Protein AF-A0A2G2Z8S6-F1 (afdb_monomer_lite)

InterPro domains:
  IPR013210 Leucine-rich repeat-containing N-terminal, plant-type [PF08263] (13-56)
  IPR032675 Leucine-rich repeat domain superfamily [G3DSA:3.80.10.10] (8-82)
  IPR046956 Receptor-like protein 23-like [PTHR48063] (10-79)

Radius of gyration: 18.51 Å; chains: 1; bounding box: 35×44×59 Å

Secondary structure (DSSP, 8-state):
-------TTS--HHHHHHHHHHHHHHHHHSSS--TTTTTTSSTT--GGGSTTEEE-TTT--EEEE-----------GGGGGG---

pLDDT: mean 71.89, std 15.33, range [36.75, 93.0]

St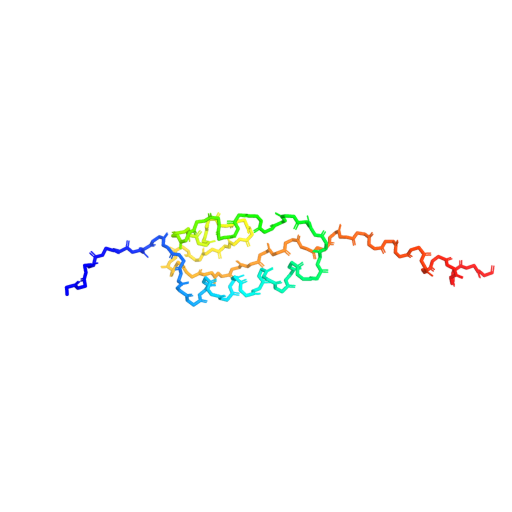ructure (mmCIF, N/CA/C/O backbone):
data_AF-A0A2G2Z8S6-F1
#
_entry.id   AF-A0A2G2Z8S6-F1
#
loop_
_atom_site.group_PDB
_atom_site.id
_atom_site.type_symbol
_atom_site.label_atom_id
_atom_site.label_alt_id
_atom_site.label_comp_id
_atom_site.label_asym_id
_atom_site.label_entity_id
_atom_site.label_seq_id
_atom_site.pdbx_PDB_ins_code
_atom_site.Cartn_x
_atom_site.Cartn_y
_atom_site.Cartn_z
_atom_site.occupancy
_atom_site.B_iso_or_equiv
_atom_site.auth_seq_id
_atom_site.auth_comp_id
_atom_site.auth_asym_id
_atom_site.auth_atom_id
_atom_site.pdbx_PDB_model_num
ATOM 1 N N . MET A 1 1 ? -0.229 17.972 22.851 1.00 36.75 1 MET A N 1
ATOM 2 C CA . MET A 1 1 ? -1.591 17.983 22.280 1.00 36.75 1 MET A CA 1
ATOM 3 C C . MET A 1 1 ? -1.533 17.159 21.003 1.00 36.75 1 MET A C 1
ATOM 5 O O . MET A 1 1 ? -1.091 17.663 19.983 1.00 36.75 1 MET A O 1
ATOM 9 N N . ALA A 1 2 ? -1.793 15.853 21.108 1.00 42.16 2 ALA A N 1
ATOM 10 C CA . ALA A 1 2 ? -1.861 14.963 19.953 1.00 42.16 2 ALA A CA 1
ATOM 11 C C . ALA A 1 2 ? -3.308 15.000 19.466 1.00 42.16 2 ALA A C 1
ATOM 13 O O . ALA A 1 2 ? -4.202 14.447 20.105 1.00 42.16 2 ALA A O 1
ATOM 14 N N . ASN A 1 3 ? -3.546 15.765 18.408 1.00 47.47 3 ASN A N 1
ATOM 15 C CA . ASN A 1 3 ? -4.883 15.979 17.881 1.00 47.47 3 ASN A CA 1
ATOM 16 C C . ASN A 1 3 ? -5.254 14.719 17.106 1.00 47.47 3 ASN A C 1
ATOM 18 O O . ASN A 1 3 ? -4.783 14.507 15.990 1.00 47.47 3 ASN A O 1
ATOM 22 N N . GLY A 1 4 ? -6.052 13.865 17.743 1.00 56.78 4 GLY A N 1
ATOM 23 C CA . GLY A 1 4 ? -6.710 12.750 17.090 1.00 56.78 4 GLY A CA 1
ATOM 24 C C . GLY A 1 4 ? -7.506 13.255 15.894 1.00 56.78 4 GLY A C 1
ATOM 25 O O . GLY A 1 4 ? -8.544 13.889 16.051 1.00 56.78 4 GLY A O 1
ATOM 26 N N . TRP A 1 5 ? -7.010 12.958 14.701 1.00 54.16 5 TRP A N 1
ATOM 27 C CA . TRP A 1 5 ? -7.813 12.922 13.495 1.00 54.16 5 TRP A CA 1
ATOM 28 C C . TRP A 1 5 ? -7.497 11.605 12.804 1.00 54.16 5 TRP A C 1
ATOM 30 O O . TRP A 1 5 ? -6.374 11.360 12.366 1.00 54.16 5 TRP A O 1
ATOM 40 N N . TRP A 1 6 ? -8.487 10.719 12.804 1.00 56.88 6 TRP A N 1
ATOM 41 C CA . TRP A 1 6 ? -8.419 9.396 12.213 1.00 56.88 6 TRP A CA 1
ATOM 42 C C . TRP A 1 6 ? -7.950 9.450 10.761 1.00 56.88 6 TRP A C 1
ATOM 44 O O . TRP A 1 6 ? -8.679 9.880 9.872 1.00 56.88 6 TRP A O 1
ATOM 54 N N . CYS A 1 7 ? -6.787 8.870 10.507 1.00 60.56 7 CYS A N 1
ATOM 55 C CA . CYS A 1 7 ? -6.462 8.309 9.207 1.00 60.56 7 CYS A CA 1
ATOM 56 C C . CYS A 1 7 ? -6.990 6.861 9.163 1.00 60.56 7 CYS A C 1
ATOM 58 O O . CYS A 1 7 ? -6.226 5.910 9.078 1.00 60.56 7 CYS A O 1
ATOM 60 N N . CYS A 1 8 ? -8.313 6.665 9.257 1.00 58.56 8 CYS A N 1
ATOM 61 C CA . CYS A 1 8 ? -8.923 5.345 8.998 1.00 58.56 8 CYS A CA 1
ATOM 62 C C . CYS A 1 8 ? -8.927 5.001 7.485 1.00 58.56 8 CYS A C 1
ATOM 64 O O . CYS A 1 8 ? -9.312 3.909 7.073 1.00 58.56 8 CYS A O 1
ATOM 66 N N . TYR A 1 9 ? -8.459 5.945 6.661 1.00 59.09 9 TYR A N 1
ATOM 67 C CA . TYR A 1 9 ? -8.339 5.865 5.205 1.00 59.09 9 TYR A CA 1
ATOM 68 C C . TYR A 1 9 ? -6.942 6.260 4.715 1.00 59.09 9 TYR A C 1
ATOM 70 O O . TYR A 1 9 ? -6.806 6.782 3.620 1.00 59.09 9 TYR A O 1
ATOM 78 N N . CYS A 1 10 ? -5.905 6.082 5.531 1.00 69.31 10 CYS A N 1
ATOM 79 C CA . CYS A 1 10 ? -4.530 6.299 5.090 1.00 69.31 10 CYS A CA 1
ATOM 80 C C . CYS A 1 10 ? -3.789 4.970 5.170 1.00 69.31 10 CYS A C 1
ATOM 82 O O . CYS A 1 10 ? -4.129 4.116 5.992 1.00 69.31 10 CYS A O 1
ATOM 84 N N . CYS A 1 11 ? -2.776 4.807 4.324 1.00 78.62 11 CYS A N 1
ATOM 85 C CA . CYS A 1 11 ? -1.919 3.636 4.394 1.00 78.62 11 CYS A CA 1
ATOM 86 C C . CYS A 1 11 ? -1.300 3.514 5.791 1.00 78.62 11 CYS A C 1
ATOM 88 O O . CYS A 1 11 ? -0.898 4.524 6.379 1.00 78.62 11 CYS A O 1
ATOM 90 N N . TRP A 1 12 ? -1.162 2.292 6.302 1.00 83.06 12 TRP A N 1
ATOM 91 C CA . TRP A 1 12 ? -0.374 2.066 7.510 1.00 83.06 12 TRP A CA 1
ATOM 92 C C . TRP A 1 12 ? 1.066 2.517 7.270 1.00 83.06 12 TRP A C 1
ATOM 94 O O . TRP A 1 12 ? 1.617 2.293 6.191 1.00 83.06 12 TRP A O 1
ATOM 104 N N . ASN A 1 13 ? 1.696 3.137 8.268 1.00 83.56 13 ASN A N 1
ATOM 105 C CA . ASN A 1 13 ? 3.055 3.662 8.113 1.00 83.56 13 ASN A CA 1
ATOM 106 C C . ASN A 1 13 ? 4.048 2.562 7.715 1.00 83.56 13 ASN A C 1
ATOM 108 O O . ASN A 1 13 ? 4.918 2.789 6.871 1.00 83.56 13 ASN A O 1
ATOM 112 N N . GLU A 1 14 ? 3.896 1.364 8.282 1.00 87.50 14 GLU A N 1
ATOM 113 C CA . GLU A 1 14 ? 4.739 0.212 7.968 1.00 87.50 14 GLU A CA 1
ATOM 114 C C . GLU A 1 14 ? 4.514 -0.267 6.529 1.00 87.50 14 GLU A C 1
ATOM 116 O O . GLU A 1 14 ? 5.477 -0.488 5.796 1.00 87.50 14 GLU A O 1
ATOM 121 N N . GLU A 1 15 ? 3.253 -0.375 6.101 1.00 89.12 15 GLU A N 1
ATOM 122 C CA . GLU A 1 15 ? 2.893 -0.808 4.745 1.00 89.12 15 GLU A CA 1
ATOM 123 C C . GLU A 1 15 ? 3.370 0.208 3.706 1.00 89.12 15 GLU A C 1
ATOM 125 O O . GLU A 1 15 ? 4.019 -0.160 2.731 1.00 89.12 15 GLU A O 1
ATOM 130 N N . ARG A 1 16 ? 3.158 1.503 3.959 1.00 88.31 16 ARG A N 1
ATOM 131 C CA . ARG A 1 16 ? 3.642 2.586 3.100 1.00 88.31 16 ARG A CA 1
ATOM 132 C C . ARG A 1 16 ? 5.155 2.538 2.950 1.00 88.31 16 ARG A C 1
ATOM 134 O O . ARG A 1 16 ? 5.662 2.625 1.837 1.00 88.31 16 ARG A O 1
ATOM 141 N N . THR A 1 17 ? 5.876 2.389 4.058 1.00 88.81 17 THR A N 1
ATOM 142 C CA . THR A 1 17 ? 7.343 2.331 4.041 1.00 88.81 17 THR A CA 1
ATOM 143 C C . THR A 1 17 ? 7.833 1.135 3.228 1.00 88.81 17 THR A C 1
ATOM 145 O O . THR A 1 17 ? 8.689 1.304 2.359 1.00 88.81 17 THR A O 1
ATOM 148 N N . ALA A 1 18 ? 7.254 -0.049 3.447 1.00 90.75 18 ALA A N 1
ATOM 149 C CA . ALA A 1 18 ? 7.607 -1.257 2.707 1.00 90.75 18 ALA A CA 1
ATOM 150 C C . ALA A 1 18 ? 7.319 -1.123 1.199 1.00 90.75 18 ALA A C 1
ATOM 152 O O . ALA A 1 18 ? 8.171 -1.449 0.373 1.00 90.75 18 ALA A O 1
ATOM 153 N N . LEU A 1 19 ? 6.156 -0.580 0.825 1.00 89.31 19 LEU A N 1
ATOM 154 C CA . LEU A 1 19 ? 5.772 -0.378 -0.575 1.00 89.31 19 LEU A CA 1
ATOM 155 C C . LEU A 1 19 ? 6.669 0.652 -1.280 1.00 89.31 19 LEU A C 1
ATOM 157 O O . LEU A 1 19 ? 7.049 0.457 -2.433 1.00 89.31 19 LEU A O 1
ATOM 161 N N . MET A 1 20 ? 7.076 1.723 -0.596 1.00 88.50 20 MET A N 1
ATOM 162 C CA . MET A 1 20 ? 8.007 2.705 -1.166 1.00 88.50 20 MET A CA 1
ATOM 163 C C . MET A 1 20 ? 9.413 2.122 -1.369 1.00 88.50 20 MET A C 1
ATOM 165 O O . MET A 1 20 ? 10.051 2.411 -2.383 1.00 88.50 20 MET A O 1
ATOM 169 N N . GLN A 1 21 ? 9.887 1.273 -0.450 1.00 88.94 21 GLN A N 1
ATOM 170 C CA . GLN A 1 21 ? 11.146 0.536 -0.627 1.00 88.94 21 GLN A CA 1
ATOM 171 C C . GLN A 1 21 ? 11.071 -0.418 -1.825 1.00 88.94 21 GLN A C 1
ATOM 173 O O . GLN A 1 21 ? 11.988 -0.452 -2.645 1.00 88.94 21 GLN A O 1
ATOM 178 N N . LEU A 1 22 ? 9.955 -1.137 -1.969 1.00 87.38 22 LEU A N 1
ATOM 179 C CA . LEU A 1 22 ? 9.721 -2.022 -3.106 1.00 87.38 22 LEU A CA 1
ATOM 180 C C . LEU A 1 22 ? 9.684 -1.252 -4.437 1.00 87.38 22 LEU A C 1
ATOM 182 O O . LEU A 1 22 ? 10.344 -1.658 -5.392 1.00 87.38 22 LEU A O 1
ATOM 186 N N . LYS A 1 23 ? 8.991 -0.105 -4.491 1.00 84.44 23 LYS A N 1
ATOM 187 C CA . LYS A 1 23 ? 8.966 0.783 -5.667 1.00 84.44 23 LYS A CA 1
ATOM 188 C C . LYS A 1 23 ? 10.375 1.190 -6.101 1.00 84.44 23 LYS A C 1
ATOM 190 O O . LYS A 1 23 ? 10.689 1.142 -7.288 1.00 84.44 23 LYS A O 1
ATOM 195 N N . ALA A 1 24 ? 11.228 1.580 -5.151 1.00 83.44 24 ALA A N 1
ATOM 196 C CA . ALA A 1 24 ? 12.608 1.970 -5.439 1.00 83.44 24 ALA A CA 1
ATOM 197 C C . ALA A 1 24 ? 13.432 0.806 -6.017 1.00 83.44 24 ALA A C 1
ATOM 199 O O . ALA A 1 24 ? 14.187 1.004 -6.966 1.00 83.44 24 ALA A O 1
ATOM 200 N N . TYR A 1 25 ? 13.247 -0.406 -5.485 1.00 82.31 25 TYR A N 1
ATOM 201 C CA . TYR A 1 25 ? 13.910 -1.611 -5.986 1.00 82.31 25 TYR A CA 1
ATOM 202 C C . TYR A 1 25 ? 13.474 -1.965 -7.416 1.00 82.31 25 TYR A C 1
ATOM 204 O O . TYR A 1 25 ? 14.313 -2.243 -8.270 1.00 82.31 25 TYR A O 1
ATOM 212 N N . ILE A 1 26 ? 12.174 -1.890 -7.707 1.00 77.56 26 ILE A N 1
ATOM 213 C CA . ILE A 1 26 ? 11.635 -2.186 -9.043 1.00 77.56 26 ILE A CA 1
ATOM 214 C C . ILE A 1 26 ? 12.100 -1.143 -10.065 1.00 77.56 26 ILE A C 1
ATOM 216 O O . ILE A 1 26 ? 12.556 -1.518 -11.143 1.00 77.56 26 ILE A O 1
ATOM 220 N N .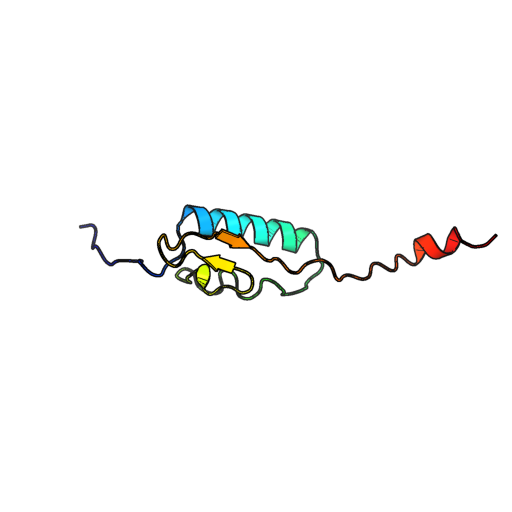 LYS A 1 27 ? 12.069 0.152 -9.715 1.00 73.06 27 LYS A N 1
ATOM 221 C CA . LYS A 1 27 ? 12.557 1.237 -10.586 1.00 73.06 27 LYS A CA 1
ATOM 222 C C . LYS A 1 27 ? 14.043 1.094 -10.927 1.00 73.06 27 LYS A C 1
ATOM 224 O O . LYS A 1 27 ? 14.470 1.490 -12.003 1.00 73.06 27 LYS A O 1
ATOM 229 N N . TYR A 1 28 ? 14.839 0.529 -10.021 1.00 65.81 28 TYR A N 1
ATOM 230 C CA . TYR A 1 28 ? 16.236 0.212 -10.308 1.00 65.81 28 TYR A CA 1
ATOM 231 C C . TYR A 1 28 ? 16.384 -0.935 -11.327 1.00 65.81 28 TYR A C 1
ATOM 233 O O . TYR A 1 28 ? 17.358 -0.967 -12.074 1.00 65.81 28 TYR A O 1
ATOM 241 N N . SER A 1 29 ? 15.426 -1.867 -11.375 1.00 64.31 29 SER A N 1
ATOM 242 C CA . SER A 1 29 ? 15.486 -3.073 -12.209 1.00 64.31 29 SER A CA 1
ATOM 243 C C . SER A 1 29 ? 14.870 -2.920 -13.605 1.00 64.31 29 SER A C 1
ATOM 245 O O . SER A 1 29 ? 15.184 -3.726 -14.480 1.00 64.31 29 SER A O 1
ATOM 247 N N . ILE A 1 30 ? 13.970 -1.956 -13.815 1.00 62.69 30 ILE A N 1
ATOM 248 C CA . ILE A 1 30 ? 13.205 -1.787 -15.059 1.00 62.69 30 ILE A CA 1
ATOM 249 C C . ILE A 1 30 ? 13.380 -0.346 -15.539 1.00 62.69 30 ILE A C 1
ATOM 251 O O . ILE A 1 30 ? 13.106 0.600 -14.804 1.00 62.69 30 ILE A O 1
ATOM 255 N N . SER A 1 31 ? 13.866 -0.179 -16.769 1.00 55.69 31 SER A N 1
ATOM 256 C CA . SER A 1 31 ? 14.055 1.127 -17.400 1.00 55.69 31 SER A CA 1
ATOM 257 C C . SER A 1 31 ? 12.709 1.823 -17.612 1.00 55.69 31 SER A C 1
ATOM 259 O O . SER A 1 31 ? 11.954 1.416 -18.489 1.00 55.69 31 SER A O 1
ATOM 261 N N . ASP A 1 32 ? 12.445 2.850 -16.803 1.00 55.00 32 ASP A N 1
ATOM 262 C CA . ASP A 1 32 ? 11.454 3.926 -16.995 1.00 55.00 32 ASP A CA 1
ATOM 263 C C . ASP A 1 32 ? 10.008 3.531 -17.358 1.00 55.00 32 ASP A C 1
ATOM 265 O O . ASP A 1 32 ? 9.269 4.362 -17.883 1.00 55.00 32 ASP A O 1
ATOM 269 N N . ASP A 1 33 ? 9.554 2.313 -17.042 1.00 58.12 33 ASP A N 1
ATOM 270 C CA . ASP A 1 33 ? 8.124 2.014 -17.151 1.00 58.12 33 ASP A CA 1
ATOM 271 C C . ASP A 1 33 ? 7.397 2.470 -15.880 1.00 58.12 33 ASP A C 1
ATOM 273 O O . ASP A 1 33 ? 7.644 1.984 -14.769 1.00 58.12 33 ASP A O 1
ATOM 277 N N . ASP A 1 34 ? 6.516 3.454 -16.039 1.00 65.12 34 ASP A N 1
ATOM 278 C CA . ASP A 1 34 ? 5.837 4.191 -14.968 1.00 65.12 34 ASP A CA 1
ATOM 279 C C . ASP A 1 34 ? 4.651 3.398 -14.376 1.00 65.12 34 ASP A C 1
ATOM 281 O O . ASP A 1 34 ? 3.653 3.950 -13.906 1.00 65.12 34 ASP A O 1
ATOM 285 N N . HIS A 1 35 ? 4.766 2.065 -14.372 1.00 67.31 35 HIS A N 1
ATOM 286 C CA . HIS A 1 35 ? 3.774 1.113 -13.861 1.00 67.31 35 HIS A CA 1
ATOM 287 C C . HIS A 1 35 ? 3.427 1.320 -12.379 1.00 67.31 35 HIS A C 1
ATOM 289 O O . HIS A 1 35 ? 2.428 0.801 -11.896 1.00 67.31 35 HIS A O 1
ATOM 295 N N . LEU A 1 36 ? 4.257 2.060 -11.637 1.00 77.81 36 LEU A N 1
ATOM 296 C CA . LEU A 1 36 ? 4.047 2.399 -10.226 1.00 77.81 36 LEU A CA 1
ATOM 297 C C . LEU A 1 36 ? 3.879 3.913 -10.018 1.00 77.81 36 LEU A C 1
ATOM 299 O O . LEU A 1 36 ? 4.138 4.426 -8.924 1.00 77.81 36 LEU A O 1
ATOM 303 N N . SER A 1 37 ? 3.474 4.648 -11.055 1.00 77.06 37 SER A N 1
ATOM 304 C CA . SER A 1 37 ? 3.229 6.098 -11.015 1.00 77.06 37 SER A CA 1
ATOM 305 C C . SER A 1 37 ? 2.269 6.497 -9.894 1.00 77.06 37 SER A C 1
ATOM 307 O O . SER A 1 37 ? 2.533 7.453 -9.161 1.00 77.06 37 SER A O 1
ATOM 309 N N . SER A 1 38 ? 1.205 5.714 -9.676 1.00 78.62 38 SER A N 1
ATOM 310 C CA . SER A 1 38 ? 0.196 5.993 -8.647 1.00 78.62 38 SER A CA 1
ATOM 311 C C . SER A 1 38 ? 0.736 5.876 -7.215 1.00 78.62 38 SER A C 1
ATOM 313 O O . SER A 1 38 ? 0.140 6.410 -6.278 1.00 78.62 38 SER A O 1
ATOM 315 N N . TRP A 1 39 ? 1.848 5.163 -7.014 1.00 85.81 39 TRP A N 1
ATOM 316 C CA . TRP A 1 39 ? 2.385 4.880 -5.687 1.00 85.81 39 TRP A CA 1
ATOM 317 C C . TRP A 1 39 ? 3.079 6.105 -5.107 1.00 85.81 39 TRP A C 1
ATOM 319 O O . TRP A 1 39 ? 4.104 6.554 -5.623 1.00 85.81 39 TRP A O 1
ATOM 329 N N . GLY A 1 40 ? 2.557 6.624 -3.999 1.00 78.50 40 GLY A N 1
ATOM 330 C CA . GLY A 1 40 ? 3.167 7.744 -3.289 1.00 78.50 40 GLY A CA 1
ATOM 331 C C . GLY A 1 40 ? 3.021 9.090 -3.998 1.00 78.50 40 GLY A C 1
ATOM 332 O O . GLY A 1 40 ? 3.790 9.996 -3.693 1.00 78.50 40 GLY A O 1
ATOM 333 N N . ALA A 1 41 ? 2.039 9.240 -4.897 1.00 72.56 41 ALA A N 1
ATOM 334 C CA . ALA A 1 41 ? 1.754 10.500 -5.593 1.00 72.56 41 ALA A CA 1
ATOM 335 C C . ALA A 1 41 ? 1.485 11.679 -4.633 1.00 72.56 41 ALA A C 1
ATOM 337 O O . ALA A 1 41 ? 1.750 12.825 -4.977 1.00 72.56 41 ALA A O 1
ATOM 338 N N . ASN A 1 42 ? 1.000 11.395 -3.418 1.00 69.50 42 ASN A N 1
ATOM 339 C CA . ASN A 1 42 ? 0.897 12.358 -2.321 1.00 69.50 42 ASN A CA 1
ATOM 340 C C . ASN A 1 42 ? 1.372 11.737 -1.002 1.00 69.50 42 ASN A C 1
ATOM 342 O O . ASN A 1 42 ? 1.173 10.540 -0.756 1.00 69.50 42 ASN A O 1
ATOM 346 N N . GLU A 1 43 ? 1.941 12.563 -0.118 1.00 65.81 43 GLU A N 1
ATOM 347 C CA . GLU A 1 43 ? 2.456 12.130 1.191 1.00 65.81 43 GLU A CA 1
ATOM 348 C C . GLU A 1 43 ? 1.381 11.519 2.100 1.00 65.81 43 GLU A C 1
ATOM 350 O O . GLU A 1 43 ? 1.681 10.664 2.931 1.00 65.81 43 GLU A O 1
ATOM 355 N N . THR A 1 44 ? 0.127 11.911 1.882 1.00 67.19 44 THR A N 1
ATOM 356 C CA . THR A 1 44 ? -1.062 11.457 2.612 1.00 67.19 44 THR A CA 1
ATOM 357 C C . THR A 1 44 ? -1.904 10.438 1.838 1.00 67.19 44 THR A C 1
ATOM 359 O O . THR A 1 44 ? -2.997 10.098 2.283 1.00 67.19 44 THR A O 1
ATOM 362 N N . SER A 1 45 ? -1.440 9.963 0.674 1.00 75.44 45 SER A N 1
ATOM 363 C CA . SER A 1 45 ? -2.233 9.045 -0.156 1.00 75.44 45 SER A CA 1
ATOM 364 C C . SER A 1 45 ? -2.477 7.693 0.527 1.00 75.44 45 SER A C 1
ATOM 366 O O . SER A 1 45 ? -1.574 7.099 1.122 1.00 75.44 45 SER A O 1
ATOM 368 N N . ASP A 1 46 ? -3.712 7.202 0.416 1.00 84.38 46 ASP A N 1
ATOM 369 C CA . ASP A 1 46 ? -4.089 5.847 0.812 1.00 84.38 46 ASP A CA 1
ATOM 370 C C . ASP A 1 46 ? -3.469 4.833 -0.157 1.00 84.38 46 ASP A C 1
ATOM 372 O O . ASP A 1 46 ? -3.728 4.892 -1.360 1.00 84.38 46 ASP A O 1
ATOM 376 N N . CYS A 1 47 ? -2.677 3.884 0.349 1.00 85.94 47 CYS A N 1
ATOM 377 C CA . CYS A 1 47 ? -2.086 2.854 -0.505 1.00 85.94 47 CYS A CA 1
ATOM 378 C C . CYS A 1 47 ? -3.132 1.892 -1.056 1.00 85.94 47 CYS A C 1
ATOM 380 O O . CYS A 1 47 ? -2.931 1.344 -2.129 1.00 85.94 47 CYS A O 1
ATOM 382 N N . CYS A 1 48 ? -4.291 1.761 -0.409 1.00 86.81 48 CYS A N 1
ATOM 383 C CA . CYS A 1 48 ? -5.411 0.997 -0.953 1.00 86.81 48 CYS A CA 1
ATOM 384 C C . CYS A 1 48 ? -6.038 1.637 -2.202 1.00 86.81 48 CYS A C 1
ATOM 386 O O . CYS A 1 48 ? -6.975 1.082 -2.767 1.00 86.81 48 CYS A O 1
ATOM 388 N N . GLN A 1 49 ? -5.608 2.843 -2.581 1.00 86.31 49 GLN A N 1
ATOM 389 C CA . GLN A 1 49 ? -6.004 3.522 -3.816 1.00 86.31 49 GLN A CA 1
ATOM 390 C C . GLN A 1 49 ? -4.900 3.484 -4.873 1.00 86.31 49 GLN A C 1
ATOM 392 O O . GLN A 1 49 ? -5.090 3.994 -5.974 1.00 86.31 49 GLN A O 1
ATOM 397 N N . TRP A 1 50 ? -3.737 2.919 -4.547 1.00 87.69 50 TRP A N 1
ATOM 398 C CA . TRP A 1 50 ? -2.681 2.736 -5.526 1.00 87.69 50 TRP A CA 1
ATOM 399 C C . TRP A 1 50 ? -3.030 1.570 -6.447 1.00 87.69 50 TRP A C 1
ATOM 401 O O . TRP A 1 50 ? -3.595 0.560 -6.024 1.00 87.69 50 TRP A O 1
ATOM 411 N N . GLU A 1 51 ? -2.680 1.717 -7.719 1.00 85.62 51 GLU A N 1
ATOM 412 C CA . GLU A 1 51 ? -2.849 0.677 -8.718 1.00 85.62 51 GLU A CA 1
ATOM 413 C C . GLU A 1 51 ? -2.108 -0.597 -8.295 1.00 85.62 51 GLU A C 1
ATOM 415 O O . GLU A 1 51 ? -0.980 -0.551 -7.789 1.00 85.62 51 GLU A O 1
ATOM 420 N N . GLY A 1 52 ? -2.782 -1.737 -8.457 1.00 85.75 52 GLY A N 1
ATOM 421 C CA . GLY A 1 52 ? -2.246 -3.043 -8.090 1.00 85.75 52 GLY A CA 1
ATOM 422 C C . GLY A 1 52 ? -2.267 -3.361 -6.593 1.00 85.75 52 GLY A C 1
ATOM 423 O O . GLY A 1 52 ? -1.775 -4.419 -6.218 1.00 85.75 52 GLY A O 1
ATOM 424 N N . ILE A 1 53 ? -2.826 -2.511 -5.723 1.00 89.44 53 ILE A N 1
ATOM 425 C CA . ILE A 1 53 ? -2.945 -2.802 -4.286 1.00 89.44 53 ILE A CA 1
ATOM 426 C C . ILE A 1 53 ? -4.381 -3.173 -3.924 1.00 89.44 53 ILE A C 1
ATOM 428 O O . ILE A 1 53 ? -5.317 -2.421 -4.186 1.00 89.44 53 ILE A O 1
ATOM 432 N N . VAL A 1 54 ? -4.548 -4.305 -3.238 1.00 89.75 54 VAL A N 1
ATOM 433 C CA . VAL A 1 54 ? -5.830 -4.704 -2.647 1.00 89.75 54 VAL A CA 1
ATOM 434 C C . VAL A 1 54 ? -5.703 -4.727 -1.134 1.00 89.75 54 VAL A C 1
ATOM 436 O O . VAL A 1 54 ? -4.785 -5.327 -0.567 1.00 89.75 54 VAL A O 1
ATOM 439 N N . CYS A 1 55 ? -6.670 -4.102 -0.470 1.00 90.12 55 CYS A N 1
ATOM 440 C CA . CYS A 1 55 ? -6.762 -4.082 0.979 1.00 90.12 55 CYS A CA 1
ATOM 441 C C . CYS A 1 55 ? -7.956 -4.885 1.490 1.00 90.12 55 CYS A C 1
ATOM 443 O O . CYS A 1 55 ? -9.014 -4.938 0.863 1.00 90.12 55 CYS A O 1
ATOM 445 N N . SER A 1 56 ? -7.815 -5.446 2.688 1.00 88.69 56 SER A N 1
ATOM 446 C CA . SER A 1 56 ? -8.9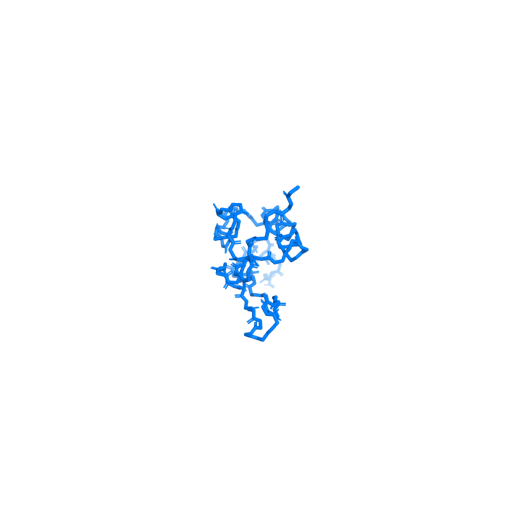30 -6.045 3.415 1.00 88.69 56 SER A CA 1
ATOM 447 C C . SER A 1 56 ? -9.977 -4.988 3.754 1.00 88.69 56 SER A C 1
ATOM 449 O O . SER A 1 56 ? -9.659 -3.943 4.325 1.00 88.69 56 SER A O 1
ATOM 451 N N . ASN A 1 57 ? -11.246 -5.286 3.479 1.00 83.38 57 ASN A N 1
ATOM 452 C CA . ASN A 1 57 ? -12.351 -4.392 3.823 1.00 83.38 57 ASN A CA 1
ATOM 453 C C . ASN A 1 57 ? -12.617 -4.332 5.344 1.00 83.38 57 ASN A C 1
ATOM 455 O O . ASN A 1 57 ? -13.291 -3.427 5.823 1.00 83.38 57 ASN A O 1
ATOM 459 N N . THR A 1 58 ? -12.083 -5.291 6.112 1.00 85.31 58 THR A N 1
ATOM 460 C CA . THR A 1 58 ? -12.264 -5.372 7.570 1.00 85.31 58 THR A CA 1
ATOM 461 C C . THR A 1 58 ? -11.102 -4.743 8.328 1.00 85.31 58 THR A C 1
ATOM 463 O O . THR A 1 58 ? -11.319 -3.978 9.261 1.00 85.31 58 THR A O 1
ATOM 466 N N . THR A 1 59 ? -9.863 -5.065 7.948 1.00 85.56 59 THR A N 1
ATOM 467 C CA . THR A 1 59 ? -8.665 -4.605 8.673 1.00 85.56 59 THR A CA 1
ATOM 468 C C . THR A 1 59 ? -7.986 -3.412 8.014 1.00 85.56 59 THR A C 1
ATOM 470 O O . THR A 1 59 ? -7.098 -2.816 8.620 1.00 85.56 59 THR A O 1
ATOM 473 N N . ARG A 1 60 ? -8.374 -3.072 6.775 1.00 85.00 60 ARG A N 1
ATOM 474 C CA . ARG A 1 60 ? -7.747 -2.027 5.946 1.00 85.00 60 ARG A CA 1
ATOM 475 C C . ARG A 1 60 ? -6.249 -2.244 5.707 1.00 85.00 60 ARG A C 1
ATOM 477 O O . ARG A 1 60 ? -5.546 -1.315 5.341 1.00 85.00 60 ARG A O 1
ATOM 484 N N . ARG A 1 61 ? -5.773 -3.472 5.916 1.00 89.06 61 ARG A N 1
ATOM 485 C CA . ARG A 1 61 ? -4.400 -3.905 5.638 1.00 89.06 61 ARG A CA 1
ATOM 486 C C . ARG A 1 61 ? -4.268 -4.302 4.181 1.00 89.06 61 ARG A C 1
ATOM 488 O O . ARG A 1 61 ? -5.224 -4.850 3.627 1.00 89.06 61 ARG A O 1
ATOM 495 N N . VAL A 1 62 ? -3.092 -4.101 3.603 1.00 89.62 62 VAL A N 1
ATOM 496 C CA . VAL A 1 62 ? -2.757 -4.645 2.285 1.00 89.62 62 VAL A CA 1
ATOM 497 C C . VAL A 1 62 ? -2.738 -6.170 2.381 1.00 89.62 62 VAL A C 1
ATOM 499 O O . VAL A 1 62 ? -2.054 -6.740 3.230 1.00 89.62 62 VAL A O 1
ATOM 502 N N . ILE A 1 63 ? -3.528 -6.827 1.536 1.00 93.00 63 ILE A N 1
ATOM 503 C CA . ILE A 1 63 ? -3.638 -8.293 1.478 1.00 93.00 63 ILE A CA 1
ATOM 504 C C . ILE A 1 63 ? -3.181 -8.858 0.139 1.00 93.00 63 ILE A C 1
ATOM 506 O O . ILE A 1 63 ? -2.829 -10.031 0.067 1.00 93.00 63 ILE A O 1
ATOM 510 N N . GLU 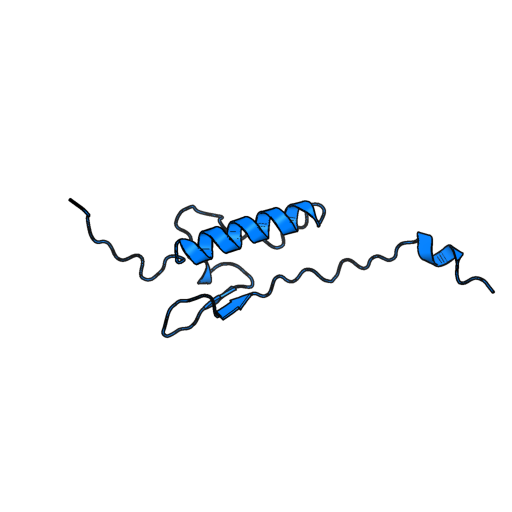A 1 64 ? -3.158 -8.030 -0.901 1.00 90.88 64 GLU A N 1
ATOM 511 C CA . GLU A 1 64 ? -2.675 -8.419 -2.215 1.00 90.88 64 GLU A CA 1
ATOM 512 C C . GLU A 1 64 ? -1.913 -7.264 -2.841 1.00 90.88 64 GLU A C 1
ATOM 514 O O . GLU A 1 64 ? -2.261 -6.088 -2.681 1.00 90.88 64 GLU A O 1
ATOM 519 N N . LEU A 1 65 ? -0.869 -7.640 -3.564 1.00 89.00 65 LEU A N 1
ATOM 520 C CA . LEU A 1 65 ? -0.050 -6.737 -4.326 1.00 89.00 65 LEU A CA 1
ATOM 521 C C . LEU A 1 65 ? 0.202 -7.351 -5.705 1.00 89.00 65 LEU A C 1
ATOM 523 O O . LEU A 1 65 ? 0.915 -8.345 -5.832 1.00 89.00 65 LEU A O 1
ATOM 527 N N . SER A 1 66 ? -0.354 -6.719 -6.728 1.00 84.00 66 SER A N 1
ATOM 528 C CA . SER A 1 66 ? -0.124 -7.012 -8.134 1.00 84.00 66 SER A CA 1
ATOM 529 C C . SER A 1 66 ? 0.781 -5.939 -8.726 1.00 84.00 66 SER A C 1
ATOM 531 O O . SER A 1 66 ? 0.323 -4.919 -9.236 1.00 84.00 66 SER A O 1
ATOM 533 N N . VAL A 1 67 ? 2.085 -6.189 -8.683 1.00 73.62 67 VAL A N 1
ATOM 534 C CA . VAL A 1 67 ? 3.047 -5.445 -9.495 1.00 73.62 67 VAL A CA 1
ATOM 535 C C . VAL A 1 67 ? 3.076 -6.135 -10.855 1.00 73.62 67 VAL A C 1
ATOM 537 O O . VAL A 1 67 ? 3.753 -7.149 -11.028 1.00 73.62 67 VAL A O 1
ATOM 540 N N . SER A 1 68 ? 2.282 -5.655 -11.812 1.00 64.50 68 SER A N 1
ATOM 541 C CA . SER A 1 68 ? 2.303 -6.171 -13.182 1.00 64.50 68 SER A CA 1
ATOM 542 C C . SER A 1 68 ? 3.620 -5.783 -13.855 1.00 64.50 68 SER A C 1
ATOM 544 O O . SER A 1 68 ? 3.705 -4.804 -14.582 1.00 64.50 68 SER A O 1
ATOM 546 N N . THR A 1 69 ? 4.665 -6.556 -13.585 1.00 58.66 69 THR A N 1
ATOM 547 C CA . THR A 1 69 ? 6.001 -6.412 -14.169 1.00 58.66 69 THR A CA 1
ATOM 548 C C . THR A 1 69 ? 6.452 -7.752 -14.718 1.00 58.66 69 THR A C 1
ATOM 550 O O . THR A 1 69 ? 7.361 -8.340 -14.156 1.00 58.66 69 THR A O 1
ATOM 553 N N . LEU A 1 70 ? 5.814 -8.274 -15.773 1.00 50.56 70 LEU A N 1
ATOM 554 C CA . LEU A 1 70 ? 6.327 -9.437 -16.523 1.00 50.56 70 LEU A CA 1
ATOM 555 C C . LEU A 1 70 ? 5.876 -9.466 -18.001 1.00 50.56 70 LEU A C 1
ATOM 557 O O . LEU A 1 70 ? 5.645 -10.534 -18.555 1.00 50.56 70 LEU A O 1
ATOM 561 N N . TYR A 1 71 ? 5.784 -8.318 -18.676 1.00 48.31 71 TYR A N 1
ATOM 562 C CA . TYR A 1 71 ? 5.781 -8.301 -20.149 1.00 48.31 71 TYR A CA 1
ATOM 563 C C . TYR A 1 71 ? 6.796 -7.304 -20.709 1.00 48.31 71 TYR A C 1
ATOM 565 O O . TYR A 1 71 ? 6.533 -6.566 -21.648 1.00 48.31 71 TYR A O 1
ATOM 573 N N . GLY A 1 72 ? 8.018 -7.357 -20.179 1.00 45.44 72 GLY A N 1
ATOM 574 C CA . GLY A 1 72 ? 9.170 -7.158 -21.043 1.00 45.44 72 GLY A CA 1
ATOM 575 C C . GLY A 1 72 ? 9.356 -8.455 -21.817 1.00 45.44 72 GLY A C 1
ATOM 576 O O . GLY A 1 72 ? 9.896 -9.417 -21.273 1.00 45.44 72 GLY A O 1
ATOM 577 N N . THR A 1 73 ? 8.881 -8.530 -23.061 1.00 45.59 73 THR A N 1
ATOM 578 C CA . THR A 1 73 ? 9.392 -9.541 -23.988 1.00 45.59 73 THR A CA 1
ATOM 579 C C . THR A 1 73 ? 10.873 -9.243 -24.176 1.00 45.59 73 THR A C 1
ATOM 581 O O . THR A 1 73 ? 11.256 -8.495 -25.073 1.00 45.59 73 THR A O 1
ATOM 584 N N . TYR A 1 74 ? 11.718 -9.807 -23.315 1.00 52.69 74 TYR A N 1
ATOM 585 C CA . TYR A 1 74 ? 13.130 -9.956 -23.605 1.00 52.69 74 TYR A CA 1
ATOM 586 C C . TYR A 1 74 ? 13.224 -10.975 -24.738 1.00 52.69 74 TYR A C 1
ATOM 588 O O . TYR A 1 74 ? 13.529 -12.146 -24.531 1.00 52.69 74 TYR A O 1
ATOM 596 N N . THR A 1 75 ? 12.960 -10.538 -25.968 1.00 53.03 75 THR A N 1
ATOM 597 C CA . THR A 1 75 ? 13.697 -11.105 -27.087 1.00 53.03 75 THR A CA 1
ATOM 598 C C . THR A 1 75 ? 15.104 -10.550 -26.946 1.00 53.03 75 THR A C 1
ATOM 600 O O . THR A 1 75 ? 15.461 -9.564 -27.587 1.00 53.03 75 THR A O 1
ATOM 603 N N . ASP A 1 76 ? 15.870 -11.128 -26.022 1.00 54.16 76 ASP A N 1
ATOM 604 C CA . ASP A 1 76 ? 17.314 -11.024 -26.077 1.00 54.16 76 ASP A CA 1
ATOM 605 C C . ASP A 1 76 ? 17.710 -11.582 -27.448 1.00 54.16 76 ASP A C 1
ATOM 607 O O . ASP A 1 76 ? 17.647 -12.787 -27.705 1.00 54.16 76 ASP A O 1
ATOM 611 N N . ASP A 1 77 ? 18.009 -10.676 -2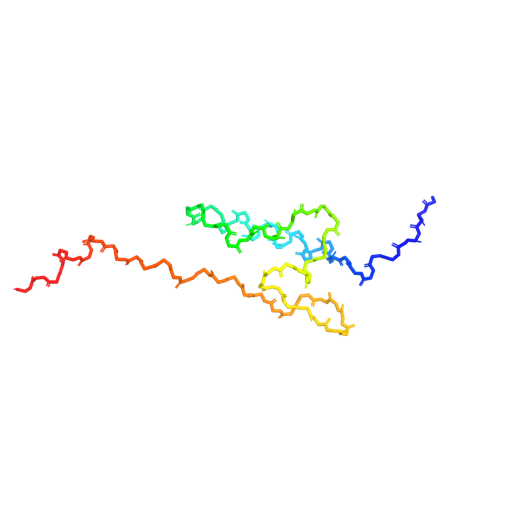8.377 1.00 58.00 77 ASP A N 1
ATOM 612 C CA . ASP A 1 77 ? 18.452 -11.012 -29.730 1.00 58.00 77 ASP A CA 1
ATOM 613 C C . ASP A 1 77 ? 19.767 -11.823 -29.673 1.00 58.00 77 ASP A C 1
ATOM 615 O O . ASP A 1 77 ? 20.099 -12.542 -30.611 1.00 58.00 77 ASP A O 1
ATOM 619 N N . SER A 1 78 ? 20.462 -11.817 -28.526 1.00 57.28 78 SER A N 1
ATOM 620 C CA . SER A 1 78 ? 21.672 -12.600 -28.257 1.00 57.28 78 SER A CA 1
ATOM 621 C C . SER A 1 78 ? 21.426 -14.113 -28.125 1.00 57.28 78 SER A C 1
ATOM 623 O O . SER A 1 78 ? 22.342 -14.893 -28.400 1.00 57.28 78 SER A O 1
ATOM 625 N N . LEU A 1 79 ? 20.205 -14.568 -27.809 1.00 55.84 79 LEU A N 1
ATOM 626 C CA . LEU A 1 79 ? 19.855 -15.999 -27.841 1.00 55.84 79 LEU A CA 1
ATOM 627 C C . LEU A 1 79 ? 19.525 -16.516 -29.251 1.00 55.84 79 LEU A C 1
ATOM 629 O O . LEU A 1 79 ? 19.541 -17.729 -29.470 1.00 55.84 79 LEU A O 1
ATOM 633 N N . LYS A 1 80 ? 19.290 -15.638 -30.240 1.00 56.25 80 LYS A N 1
ATOM 634 C CA . LYS A 1 80 ? 19.043 -16.075 -31.629 1.00 56.25 80 LYS A CA 1
ATOM 635 C C . LYS A 1 80 ? 20.283 -16.674 -32.295 1.00 56.25 80 LYS A C 1
ATOM 637 O O . LYS A 1 80 ? 20.143 -17.441 -33.243 1.00 56.25 80 LYS A O 1
ATOM 642 N N . ASN A 1 81 ? 21.479 -16.408 -31.767 1.00 57.69 81 ASN A N 1
ATOM 643 C CA . ASN A 1 81 ? 22.722 -16.960 -32.308 1.00 57.69 81 ASN A CA 1
ATOM 644 C C .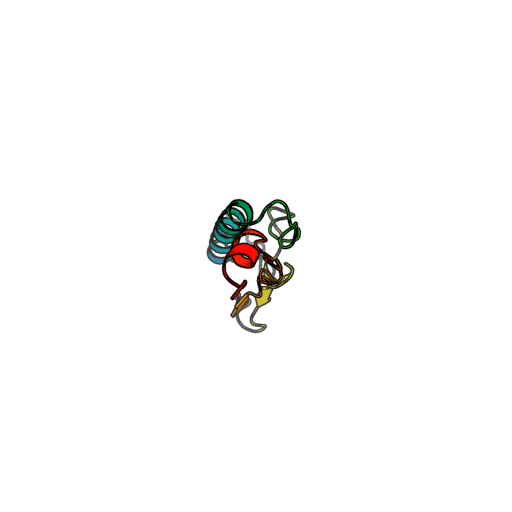 ASN A 1 81 ? 23.008 -18.416 -31.907 1.00 57.69 81 ASN A C 1
ATOM 646 O O . ASN A 1 81 ? 23.916 -19.018 -32.471 1.00 57.69 81 ASN A O 1
ATOM 650 N N . TRP A 1 82 ? 22.264 -18.994 -30.959 1.00 56.34 82 TRP A N 1
ATOM 651 C CA . TRP A 1 82 ? 22.508 -20.362 -30.472 1.00 56.34 82 TRP A CA 1
ATOM 652 C C . TRP A 1 82 ? 21.502 -21.392 -31.010 1.00 56.34 82 TRP A C 1
ATOM 654 O O . TRP A 1 82 ? 21.621 -22.575 -30.706 1.00 56.34 82 TRP A O 1
ATOM 664 N N . LEU A 1 83 ? 20.524 -20.968 -31.820 1.00 54.69 83 LEU A N 1
ATOM 665 C CA . LEU A 1 83 ? 19.499 -21.842 -32.412 1.00 54.69 83 LEU A CA 1
ATOM 666 C C . LEU A 1 83 ? 19.607 -21.961 -33.941 1.00 54.69 83 LEU A C 1
ATOM 668 O O . LEU A 1 83 ? 18.598 -22.109 -34.628 1.00 54.69 83 LEU A O 1
ATOM 672 N N . ILE A 1 84 ? 20.828 -21.939 -34.475 1.00 56.44 84 ILE A N 1
ATOM 673 C CA . ILE A 1 84 ? 21.106 -22.399 -35.839 1.00 56.44 84 ILE A CA 1
ATOM 674 C C . ILE A 1 84 ? 21.822 -23.749 -35.713 1.00 56.44 84 ILE A C 1
ATOM 676 O O . ILE A 1 84 ? 22.961 -23.797 -35.250 1.00 56.44 84 ILE A O 1
ATOM 680 N N . TRP A 1 85 ? 21.112 -24.829 -36.053 1.00 47.81 85 TRP A N 1
ATOM 681 C CA . TRP A 1 85 ? 21.683 -26.157 -36.310 1.00 47.81 85 TRP A CA 1
ATOM 682 C C . TRP A 1 85 ? 22.248 -26.218 -37.729 1.00 47.81 85 TRP A C 1
ATOM 684 O O . TRP A 1 85 ? 21.592 -25.653 -38.635 1.00 47.81 85 TRP A O 1
#

Sequence (85 aa):
MANGWWCCYCCWNEERTALMQLKAYIKYSISDDDHLSSWGANETSDCCQWEGIVCSNTTRRVIELSVSTLYGTYTDDSLKNWLIW

Organism: Capsicum annuum (NCBI:txid4072)

Foldseek 3Di:
DPDDDDPPQFADPVRLVVVVVVVVVVCVVDPPDCLFVQRCVDVRHHCCPTPQFHADPVPRHTDGGDSPPPPPPPPVVVVVVVPDD